Protein AF-A0A943QHB2-F1 (afdb_monomer)

Secondary structure (DSSP, 8-state):
-HHHHHHHHHHHHHHHHHHHHHHHHHHHHHTT---TTTHHHHHHHHHHHHHHHHHHHHHHHHHHHHHHHH--

Structure (mmCIF, N/CA/C/O backbone):
data_AF-A0A943QHB2-F1
#
_entry.id   AF-A0A943QHB2-F1
#
loop_
_atom_site.group_PDB
_atom_site.id
_atom_site.type_symbol
_atom_site.label_atom_id
_atom_site.label_alt_id
_atom_site.label_comp_id
_atom_site.label_asym_id
_atom_site.label_entity_id
_atom_site.label_seq_id
_atom_site.pdbx_PDB_ins_code
_atom_site.Cartn_x
_atom_site.Cartn_y
_atom_site.Cartn_z
_atom_site.occupancy
_atom_site.B_iso_or_equiv
_atom_site.auth_seq_id
_atom_site.auth_comp_id
_atom_site.auth_asym_id
_atom_site.auth_atom_id
_atom_site.pdbx_PDB_model_num
ATOM 1 N N . MET A 1 1 ? -10.996 6.023 20.950 1.00 57.91 1 MET A N 1
ATOM 2 C CA . MET A 1 1 ? -11.722 6.388 19.695 1.00 57.91 1 MET A CA 1
ATOM 3 C C . MET A 1 1 ? -11.019 7.345 18.709 1.00 57.91 1 MET A C 1
ATOM 5 O O . MET A 1 1 ? -10.721 6.897 17.608 1.00 57.91 1 MET A O 1
ATOM 9 N N . LYS A 1 2 ? -10.785 8.648 18.993 1.00 64.56 2 LYS A N 1
ATOM 10 C CA . LYS A 1 2 ? -10.405 9.634 17.935 1.00 64.56 2 LYS A CA 1
ATOM 11 C C . LYS A 1 2 ? -9.122 9.301 17.156 1.00 64.56 2 LYS A C 1
ATOM 13 O O . LYS A 1 2 ? -9.072 9.578 15.967 1.00 64.56 2 LYS A O 1
ATOM 18 N N . ASN A 1 3 ? -8.101 8.728 17.794 1.00 71.12 3 ASN A N 1
ATOM 19 C CA . ASN A 1 3 ? -6.826 8.447 17.120 1.00 71.12 3 ASN A CA 1
ATOM 20 C C . ASN A 1 3 ? -6.790 7.080 16.418 1.00 71.12 3 ASN A C 1
ATOM 22 O O . ASN A 1 3 ? -6.110 6.938 15.413 1.00 71.12 3 ASN A O 1
ATOM 26 N N . GLN A 1 4 ? -7.561 6.091 16.870 1.00 76.00 4 GLN A N 1
ATOM 27 C CA . GLN A 1 4 ? -7.576 4.765 16.231 1.00 76.00 4 GLN A CA 1
ATOM 28 C C . GLN A 1 4 ? -8.356 4.790 14.923 1.00 76.00 4 GLN A C 1
ATOM 30 O O . GLN A 1 4 ? -7.924 4.204 13.936 1.00 76.00 4 GLN A O 1
ATOM 35 N N . LEU A 1 5 ? -9.459 5.548 14.899 1.00 82.50 5 LEU A N 1
ATOM 36 C CA . LEU A 1 5 ? -10.208 5.801 13.675 1.00 82.50 5 LEU A CA 1
ATOM 37 C C . LEU A 1 5 ? -9.330 6.511 12.632 1.00 82.50 5 LEU A C 1
ATOM 39 O O . LEU A 1 5 ? -9.443 6.219 11.448 1.00 82.50 5 LEU A O 1
ATOM 43 N N . LYS A 1 6 ? -8.413 7.392 13.072 1.00 84.50 6 LYS A N 1
ATOM 44 C CA . LYS A 1 6 ? -7.428 8.025 12.181 1.00 84.50 6 LYS A CA 1
ATOM 45 C C . LYS A 1 6 ? -6.483 6.996 11.570 1.00 84.50 6 LYS A C 1
ATOM 47 O O . LYS A 1 6 ? -6.318 7.041 10.362 1.00 84.50 6 LYS A O 1
ATOM 52 N N . TYR A 1 7 ? -5.916 6.072 12.354 1.00 82.69 7 TYR A N 1
ATOM 53 C CA . TYR A 1 7 ? -5.033 5.022 11.818 1.00 82.69 7 TYR A CA 1
ATOM 54 C C . TYR A 1 7 ? -5.761 4.084 10.850 1.00 82.69 7 TYR A C 1
ATOM 56 O O . TYR A 1 7 ? -5.252 3.763 9.779 1.00 82.69 7 TYR A O 1
ATOM 64 N N . PHE A 1 8 ? -6.987 3.696 11.198 1.00 86.81 8 PHE A N 1
ATOM 65 C CA . PHE A 1 8 ? -7.843 2.891 10.333 1.00 86.81 8 PHE A CA 1
ATOM 66 C C . PHE A 1 8 ? -8.102 3.588 8.987 1.00 86.81 8 PHE A C 1
ATOM 68 O O . PHE A 1 8 ? -7.828 3.024 7.929 1.00 86.81 8 PHE A O 1
ATOM 75 N N . LEU A 1 9 ? -8.555 4.846 9.022 1.00 91.00 9 LEU A N 1
ATOM 76 C CA . LEU A 1 9 ? -8.819 5.638 7.818 1.00 91.00 9 LEU A CA 1
ATOM 77 C C . LEU A 1 9 ? -7.539 5.933 7.029 1.00 91.00 9 LEU A C 1
ATOM 79 O O . LEU A 1 9 ? -7.551 5.851 5.804 1.00 91.00 9 LEU A O 1
ATOM 83 N N . SER A 1 10 ? -6.424 6.227 7.703 1.00 92.38 10 SER A N 1
ATOM 84 C CA . SER A 1 10 ? -5.146 6.472 7.032 1.00 92.38 10 SER A CA 1
ATOM 85 C C . SER A 1 10 ? -4.646 5.235 6.295 1.00 92.38 10 SER A C 1
ATOM 87 O O . SER A 1 10 ? -4.124 5.371 5.196 1.00 92.38 10 SER A O 1
ATOM 89 N N . GLY A 1 11 ? -4.850 4.032 6.847 1.00 92.38 11 GLY A N 1
ATOM 90 C CA . GLY A 1 11 ? -4.513 2.782 6.163 1.00 92.38 11 GLY A CA 1
ATOM 91 C C . GLY A 1 11 ? -5.290 2.616 4.854 1.00 92.38 11 GLY A C 1
ATOM 92 O O . GLY A 1 11 ? -4.692 2.326 3.821 1.00 92.38 11 GLY A O 1
ATOM 93 N N . ILE A 1 12 ? -6.598 2.904 4.867 1.00 93.69 12 ILE A N 1
ATOM 94 C CA . ILE A 1 12 ? -7.443 2.881 3.659 1.00 93.69 12 ILE A CA 1
ATOM 95 C C . ILE A 1 12 ? -6.953 3.901 2.628 1.00 93.69 12 ILE A C 1
ATOM 97 O O . ILE A 1 12 ? -6.822 3.568 1.453 1.00 93.69 12 ILE A O 1
ATOM 101 N N . ILE A 1 13 ? -6.646 5.127 3.060 1.00 95.75 13 ILE A N 1
ATOM 102 C CA . ILE A 1 13 ? -6.127 6.173 2.170 1.00 95.75 13 ILE A CA 1
ATOM 103 C C . ILE A 1 13 ? -4.818 5.708 1.517 1.00 95.75 13 ILE A C 1
ATOM 105 O O . ILE A 1 13 ? -4.687 5.789 0.301 1.00 95.75 13 ILE A O 1
ATOM 109 N N . ILE A 1 14 ? -3.878 5.149 2.282 1.00 94.94 14 ILE A N 1
ATOM 110 C CA . ILE A 1 14 ? -2.609 4.641 1.735 1.00 94.94 14 ILE A CA 1
ATOM 111 C C . ILE A 1 14 ? -2.856 3.547 0.685 1.00 94.94 14 ILE A C 1
ATOM 113 O O . ILE A 1 14 ? -2.226 3.565 -0.371 1.00 94.94 14 ILE A O 1
ATOM 117 N N . ILE A 1 15 ? -3.793 2.627 0.934 1.00 96.12 15 ILE A N 1
ATOM 118 C CA . ILE A 1 15 ? -4.146 1.566 -0.021 1.00 96.12 15 ILE A CA 1
ATOM 119 C C . ILE A 1 15 ? -4.716 2.163 -1.314 1.00 96.12 15 ILE A C 1
ATOM 121 O O . ILE A 1 15 ? -4.264 1.795 -2.397 1.00 96.12 15 ILE A O 1
ATOM 125 N N . LEU A 1 16 ? -5.654 3.110 -1.224 1.00 96.00 16 LEU A N 1
ATOM 126 C CA . LEU A 1 16 ? -6.274 3.743 -2.397 1.00 96.00 16 LEU A CA 1
ATOM 127 C C . LEU A 1 16 ? -5.266 4.535 -3.238 1.00 96.00 16 LEU A C 1
ATOM 129 O O . LEU A 1 16 ? -5.334 4.522 -4.465 1.00 96.00 16 LEU A O 1
ATOM 133 N N . PHE A 1 17 ? -4.304 5.190 -2.587 1.00 96.81 17 PHE A N 1
ATOM 134 C CA . PHE A 1 17 ? -3.259 5.958 -3.262 1.00 96.81 17 PHE A CA 1
ATOM 135 C C . PHE A 1 17 ? -2.025 5.123 -3.643 1.00 96.81 17 PHE A C 1
ATOM 137 O O . PHE A 1 17 ? -1.102 5.652 -4.258 1.00 96.81 17 PHE A O 1
ATOM 144 N N . SER A 1 18 ? -1.996 3.820 -3.352 1.00 96.56 18 SER A N 1
ATOM 145 C CA . SER A 1 18 ? -0.835 2.963 -3.640 1.00 96.56 18 SER A CA 1
ATOM 146 C C . SER A 1 18 ? -0.458 2.934 -5.123 1.00 96.56 18 SER A C 1
ATOM 148 O O . SER A 1 18 ? 0.722 3.021 -5.458 1.00 96.56 18 SER A O 1
ATOM 150 N N . SER A 1 19 ? -1.450 2.889 -6.016 1.00 95.38 19 SER A N 1
ATOM 151 C CA . SER A 1 19 ? -1.238 2.917 -7.465 1.00 95.38 19 SER A CA 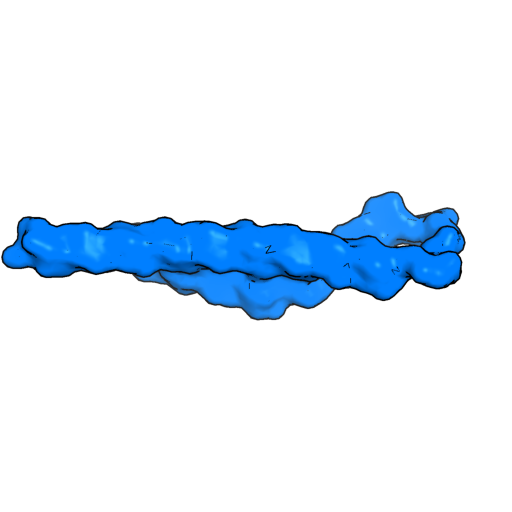1
ATOM 152 C C . SER A 1 19 ? -0.617 4.236 -7.952 1.00 95.38 19 SER A C 1
ATOM 154 O O . SER A 1 19 ? 0.484 4.184 -8.508 1.00 95.38 19 SER A O 1
ATOM 156 N N . PRO A 1 20 ? -1.221 5.422 -7.714 1.00 96.50 20 PRO A N 1
ATOM 157 C CA . PRO A 1 20 ? -0.617 6.685 -8.143 1.00 96.50 20 PRO A CA 1
ATOM 158 C C . PRO A 1 20 ? 0.750 6.944 -7.495 1.00 96.50 20 PRO A C 1
ATOM 160 O O . PRO A 1 20 ? 1.644 7.464 -8.161 1.00 96.50 20 PRO A O 1
ATOM 163 N N . ILE A 1 21 ? 0.958 6.527 -6.239 1.00 96.38 21 ILE A N 1
ATOM 164 C CA . ILE A 1 21 ? 2.274 6.600 -5.587 1.00 96.38 21 ILE A CA 1
ATOM 165 C C . ILE A 1 21 ? 3.286 5.693 -6.300 1.00 96.38 21 ILE A C 1
ATOM 167 O O . ILE A 1 21 ? 4.400 6.133 -6.565 1.00 96.38 21 ILE A O 1
ATOM 171 N N . GLY A 1 22 ? 2.916 4.463 -6.666 1.00 96.06 22 GLY A N 1
ATOM 172 C CA . GLY A 1 22 ? 3.802 3.543 -7.383 1.00 96.06 22 GLY A CA 1
ATOM 173 C C . GLY A 1 22 ? 4.263 4.090 -8.738 1.00 96.06 22 GLY A C 1
ATOM 174 O O . GLY A 1 22 ? 5.458 4.063 -9.039 1.00 96.06 22 GLY A O 1
ATOM 175 N N . TYR A 1 23 ? 3.344 4.669 -9.518 1.00 95.50 23 TYR A N 1
ATOM 176 C CA . TYR A 1 23 ? 3.689 5.350 -10.772 1.00 95.50 23 TYR A CA 1
ATOM 177 C C . TYR A 1 23 ? 4.619 6.545 -10.543 1.00 95.50 23 TYR A C 1
ATOM 179 O O . TYR A 1 23 ? 5.606 6.714 -11.262 1.00 95.50 23 TYR A O 1
ATOM 187 N N . PHE A 1 24 ? 4.334 7.355 -9.521 1.00 96.50 24 PHE A N 1
ATOM 188 C CA . PHE A 1 24 ? 5.182 8.484 -9.155 1.00 96.50 24 PHE A CA 1
ATOM 189 C C . PHE A 1 24 ? 6.597 8.035 -8.759 1.00 96.50 24 PHE A C 1
ATOM 191 O O . PHE A 1 24 ? 7.572 8.621 -9.222 1.00 96.50 24 PHE A O 1
ATOM 198 N N . MET A 1 25 ? 6.726 6.971 -7.959 1.00 95.12 25 MET A N 1
ATOM 199 C CA . MET A 1 25 ? 8.018 6.446 -7.506 1.00 95.12 25 MET A CA 1
ATOM 200 C C . MET A 1 25 ? 8.879 5.950 -8.668 1.00 95.12 25 MET A C 1
ATOM 202 O O . MET A 1 25 ? 10.066 6.272 -8.712 1.00 95.12 25 MET A O 1
ATOM 206 N N . ILE A 1 26 ? 8.301 5.226 -9.631 1.00 94.94 26 ILE A N 1
ATOM 207 C CA . ILE A 1 26 ? 9.054 4.804 -10.819 1.00 94.94 26 ILE A CA 1
ATOM 208 C C . ILE A 1 26 ? 9.507 5.996 -11.642 1.00 94.94 26 ILE A C 1
ATOM 210 O O . ILE A 1 26 ? 10.685 6.071 -11.985 1.00 94.94 26 ILE A O 1
ATOM 214 N N . ASN A 1 27 ? 8.613 6.940 -11.927 1.00 92.88 27 ASN A N 1
ATOM 215 C CA . ASN A 1 27 ? 8.984 8.107 -12.719 1.00 92.88 27 ASN A CA 1
ATOM 216 C C . ASN A 1 27 ? 10.047 8.957 -12.011 1.00 92.88 27 ASN A C 1
ATOM 218 O O . ASN A 1 27 ? 10.933 9.485 -12.673 1.00 92.88 27 ASN A O 1
ATOM 222 N N . ALA A 1 28 ? 10.008 9.063 -10.681 1.00 93.69 28 ALA A N 1
ATOM 223 C CA . ALA A 1 28 ? 11.000 9.810 -9.914 1.00 93.69 28 ALA A CA 1
ATOM 224 C C . ALA A 1 28 ? 12.371 9.113 -9.880 1.00 93.69 28 ALA A C 1
ATOM 226 O O . ALA A 1 28 ? 13.396 9.759 -10.085 1.00 93.69 28 ALA A O 1
ATOM 227 N N . LEU A 1 29 ? 12.405 7.800 -9.632 1.00 94.12 29 LEU A N 1
ATOM 228 C CA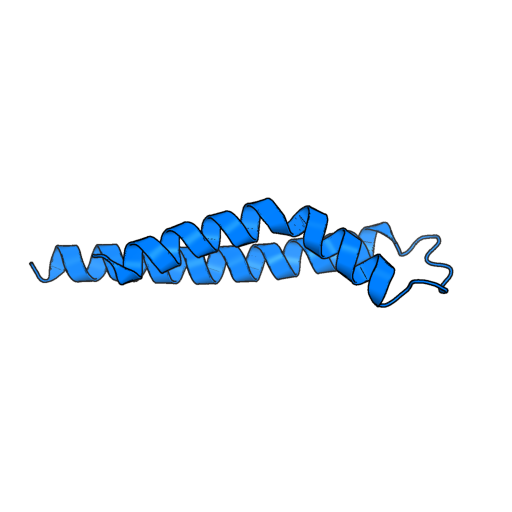 . LEU A 1 29 ? 13.653 7.047 -9.443 1.00 94.12 29 LEU A CA 1
ATOM 229 C C . LEU A 1 29 ? 14.294 6.592 -10.761 1.00 94.12 29 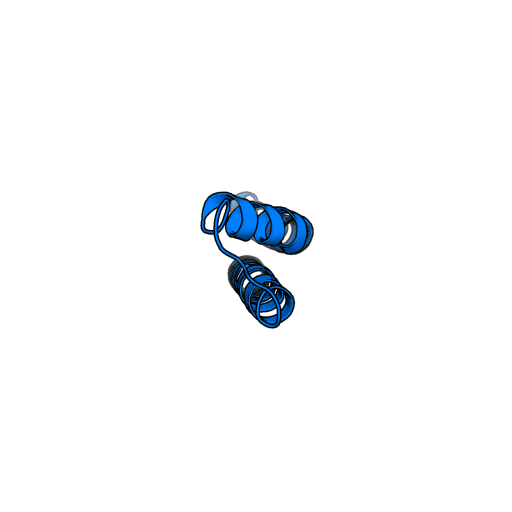LEU A C 1
ATOM 231 O O . LEU A 1 29 ? 15.512 6.433 -10.833 1.00 94.12 29 LEU A O 1
ATOM 235 N N . TYR A 1 30 ? 13.492 6.396 -11.808 1.00 93.06 30 TYR A N 1
ATOM 236 C CA . TYR A 1 30 ? 13.915 5.811 -13.083 1.00 93.06 30 TYR A CA 1
ATOM 237 C C . TYR A 1 30 ? 13.624 6.707 -14.298 1.00 93.06 30 TYR A C 1
ATOM 239 O O . TYR A 1 30 ? 13.628 6.212 -15.421 1.00 93.06 30 TYR A O 1
ATOM 247 N N . SER A 1 31 ? 13.444 8.020 -14.099 1.00 85.25 31 SER A N 1
ATOM 248 C CA . SER A 1 31 ? 13.057 9.017 -15.126 1.00 85.25 31 SER A CA 1
ATOM 249 C C . SER A 1 31 ? 13.832 8.952 -16.458 1.00 85.25 31 SER A C 1
ATOM 251 O O . SER A 1 31 ? 13.312 9.336 -17.497 1.00 85.25 31 SER A O 1
ATOM 253 N N . ASN A 1 32 ? 15.062 8.423 -16.456 1.00 85.06 32 ASN A N 1
ATOM 254 C CA . ASN A 1 32 ? 15.938 8.339 -17.634 1.00 85.06 32 ASN A CA 1
ATOM 255 C C . ASN A 1 32 ? 16.490 6.925 -17.893 1.00 85.06 32 ASN A C 1
ATOM 257 O O . ASN A 1 32 ? 17.531 6.761 -18.530 1.00 85.06 32 ASN A O 1
ATOM 261 N N . LYS A 1 33 ? 15.849 5.888 -17.347 1.00 88.06 33 LYS A N 1
ATOM 262 C CA . LYS A 1 33 ? 16.275 4.491 -17.503 1.00 88.06 33 LYS A CA 1
ATOM 263 C C . LYS A 1 33 ? 15.361 3.790 -18.504 1.00 88.06 33 LYS A C 1
ATOM 265 O O . LYS A 1 33 ? 14.142 3.879 -18.402 1.00 88.06 33 LYS A O 1
ATOM 270 N N . ASN A 1 34 ? 15.946 3.049 -19.445 1.00 88.69 34 ASN A N 1
ATOM 271 C CA . ASN A 1 34 ? 15.167 2.140 -20.279 1.00 88.69 34 ASN A CA 1
ATOM 272 C C . ASN A 1 34 ? 14.752 0.928 -19.435 1.00 88.69 34 ASN A C 1
ATOM 274 O O . ASN A 1 34 ? 15.588 0.096 -19.096 1.00 88.69 34 ASN A O 1
ATOM 278 N N . LEU A 1 35 ? 13.468 0.863 -19.085 1.00 88.50 35 LEU A N 1
ATOM 279 C CA . LEU A 1 35 ? 12.865 -0.199 -18.275 1.00 88.50 35 LEU A CA 1
ATOM 280 C C . LEU A 1 35 ? 12.125 -1.244 -19.127 1.00 88.50 35 LEU A C 1
ATOM 282 O O . LEU A 1 35 ? 11.242 -1.943 -18.624 1.00 88.50 35 LEU A O 1
ATOM 286 N N . SER A 1 36 ? 12.424 -1.334 -20.425 1.00 87.44 36 SER A N 1
ATOM 287 C CA . SER A 1 36 ? 11.792 -2.307 -21.319 1.00 87.44 36 SER A CA 1
ATOM 288 C C . SER A 1 36 ? 11.933 -3.729 -20.763 1.00 87.44 36 SER A C 1
ATOM 290 O O . SER A 1 36 ? 13.041 -4.226 -20.594 1.00 87.44 36 SER A O 1
ATOM 292 N N . GLY A 1 37 ? 10.803 -4.379 -20.480 1.00 89.19 37 GLY A N 1
ATOM 293 C CA . GLY A 1 37 ? 10.743 -5.729 -19.903 1.00 89.19 37 GLY A CA 1
ATOM 294 C C . GLY A 1 37 ? 10.713 -5.792 -18.369 1.00 89.19 37 GLY A C 1
ATOM 295 O O . GLY A 1 37 ? 10.234 -6.783 -17.829 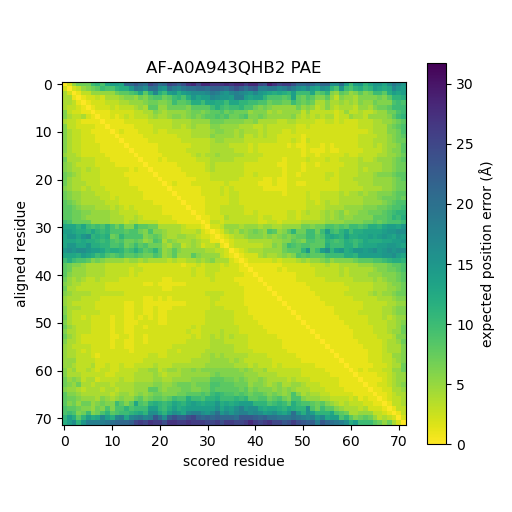1.00 89.19 37 GLY A O 1
ATOM 296 N N . GLU A 1 38 ? 11.128 -4.737 -17.661 1.00 92.38 38 GLU A N 1
ATOM 297 C CA . GLU A 1 38 ? 11.178 -4.702 -16.185 1.00 92.38 38 GLU A CA 1
ATOM 298 C C . GLU A 1 38 ? 10.176 -3.720 -15.558 1.00 92.38 38 GLU A C 1
ATOM 300 O O . GLU A 1 38 ? 9.861 -3.822 -14.370 1.00 92.38 38 GLU A O 1
ATOM 305 N N . TYR A 1 39 ? 9.644 -2.784 -16.354 1.00 92.94 39 TYR A N 1
ATOM 306 C CA . TYR A 1 39 ? 8.761 -1.709 -15.895 1.00 92.94 39 TYR A CA 1
ATOM 307 C C . TYR A 1 39 ? 7.568 -2.223 -15.083 1.00 92.94 39 TYR A C 1
ATOM 309 O O . TYR A 1 39 ? 7.300 -1.729 -13.991 1.00 92.94 39 TYR A O 1
ATOM 317 N N . THR A 1 40 ? 6.859 -3.229 -15.597 1.00 94.31 40 THR A N 1
ATOM 318 C CA . THR A 1 40 ? 5.658 -3.788 -14.958 1.00 94.31 40 THR A CA 1
ATOM 319 C C . THR A 1 40 ? 5.980 -4.465 -13.631 1.00 94.31 40 THR A C 1
ATOM 321 O O . THR A 1 40 ? 5.263 -4.269 -12.651 1.00 94.31 40 THR A O 1
ATOM 324 N N . THR A 1 41 ? 7.077 -5.221 -13.577 1.00 96.06 41 THR A N 1
ATOM 325 C CA . THR A 1 41 ? 7.545 -5.902 -12.366 1.00 96.06 41 THR A CA 1
ATOM 326 C C . THR A 1 41 ? 7.921 -4.898 -11.282 1.00 96.06 41 THR A C 1
ATOM 328 O O . THR A 1 41 ? 7.461 -5.023 -10.147 1.00 96.06 41 THR A O 1
ATOM 331 N N . LEU A 1 42 ? 8.696 -3.866 -11.628 1.00 95.69 42 LEU A N 1
ATOM 332 C CA . LEU A 1 42 ? 9.048 -2.798 -10.692 1.00 95.69 42 LEU A CA 1
ATOM 333 C C . LEU A 1 42 ? 7.804 -2.042 -10.226 1.00 95.6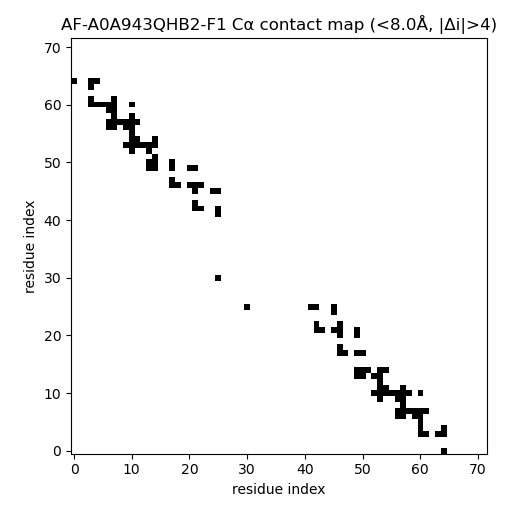9 42 LEU A C 1
ATOM 335 O O . LEU A 1 42 ? 7.669 -1.774 -9.033 1.00 95.69 42 LEU A O 1
ATOM 339 N N . LEU A 1 43 ? 6.879 -1.733 -11.140 1.00 95.81 43 LEU A N 1
ATOM 340 C CA . LEU A 1 43 ? 5.680 -0.957 -10.824 1.00 95.81 43 LEU A CA 1
ATOM 341 C C . LEU A 1 43 ? 4.823 -1.707 -9.816 1.00 95.81 43 LEU A C 1
ATOM 343 O O . LEU A 1 43 ? 4.465 -1.157 -8.776 1.00 95.81 43 LEU A O 1
ATOM 347 N N . ASN A 1 44 ? 4.562 -2.984 -10.089 1.00 96.62 44 ASN A N 1
ATOM 348 C CA . ASN A 1 44 ? 3.834 -3.845 -9.171 1.00 96.62 44 ASN A CA 1
ATOM 349 C C . ASN A 1 44 ? 4.576 -3.984 -7.839 1.00 96.62 44 ASN A C 1
ATOM 351 O O . ASN A 1 44 ? 3.939 -3.930 -6.791 1.00 96.62 44 ASN A O 1
ATOM 355 N N . GLY A 1 45 ? 5.908 -4.082 -7.854 1.00 96.69 45 GLY A N 1
ATOM 356 C CA . GLY A 1 45 ? 6.728 -4.084 -6.643 1.00 96.69 45 GLY A CA 1
ATOM 357 C C . GLY A 1 45 ? 6.496 -2.847 -5.768 1.00 96.69 45 GLY A C 1
ATOM 358 O O . GLY A 1 45 ? 6.217 -2.983 -4.573 1.00 96.69 45 GLY A O 1
ATOM 359 N N . PHE A 1 46 ? 6.534 -1.646 -6.352 1.00 96.69 46 PHE A N 1
ATOM 360 C CA . PHE A 1 46 ? 6.252 -0.402 -5.628 1.00 96.69 46 PHE A CA 1
ATOM 361 C C . PHE A 1 46 ? 4.806 -0.343 -5.123 1.00 96.69 46 PHE A C 1
ATOM 363 O O . PHE A 1 46 ? 4.588 -0.080 -3.939 1.00 96.69 46 PHE A O 1
ATOM 370 N N . ILE A 1 47 ? 3.824 -0.641 -5.979 1.00 97.75 47 ILE A N 1
ATOM 371 C CA . ILE A 1 47 ? 2.399 -0.610 -5.614 1.00 97.75 47 ILE A CA 1
ATOM 372 C C . ILE A 1 47 ? 2.119 -1.581 -4.463 1.00 97.75 47 ILE A C 1
ATOM 374 O O . ILE A 1 47 ? 1.530 -1.187 -3.456 1.00 97.75 47 ILE A O 1
ATOM 378 N N . HIS A 1 48 ? 2.577 -2.831 -4.560 1.00 97.81 48 HIS A N 1
ATOM 379 C CA . HIS A 1 48 ? 2.369 -3.835 -3.518 1.00 97.81 48 HIS A CA 1
ATOM 380 C C . HIS A 1 48 ? 3.087 -3.486 -2.216 1.00 97.81 48 HIS A C 1
ATOM 382 O O . HIS A 1 48 ? 2.537 -3.729 -1.141 1.00 97.81 48 HIS A O 1
ATOM 388 N N . SER A 1 49 ? 4.266 -2.868 -2.284 1.00 97.31 49 SER A N 1
ATOM 389 C CA . SER A 1 49 ? 4.971 -2.396 -1.089 1.00 97.31 49 SER A CA 1
ATOM 390 C C . SER A 1 49 ? 4.164 -1.318 -0.357 1.00 97.31 49 SER A C 1
ATOM 392 O O . SER A 1 49 ? 3.920 -1.438 0.844 1.00 97.31 49 SER A O 1
ATOM 394 N N . VAL A 1 50 ? 3.662 -0.308 -1.077 1.00 97.50 50 VAL A N 1
ATOM 395 C CA . VAL A 1 50 ? 2.820 0.754 -0.496 1.00 97.50 50 VAL A CA 1
ATOM 396 C C . VAL A 1 50 ? 1.493 0.191 0.017 1.00 97.50 50 VAL A C 1
ATOM 398 O O . VAL A 1 50 ? 1.050 0.539 1.112 1.00 97.50 50 VAL A O 1
ATOM 401 N N . MET A 1 51 ? 0.884 -0.737 -0.721 1.00 97.50 51 MET A N 1
ATOM 402 C CA . MET A 1 51 ? -0.333 -1.427 -0.297 1.00 97.50 51 MET A CA 1
ATOM 403 C C . MET A 1 51 ? -0.109 -2.218 0.999 1.00 97.50 51 MET A C 1
ATOM 405 O O . MET A 1 51 ? -0.940 -2.156 1.901 1.00 97.50 51 MET A O 1
ATOM 409 N N . THR A 1 52 ? 1.035 -2.894 1.135 1.00 97.75 52 THR A N 1
ATOM 410 C CA . THR A 1 52 ? 1.407 -3.635 2.351 1.00 97.75 52 THR A CA 1
ATOM 411 C C . THR A 1 52 ? 1.543 -2.700 3.550 1.00 97.75 52 THR A C 1
ATOM 413 O O . THR A 1 52 ? 1.004 -2.992 4.617 1.00 97.75 52 THR A O 1
ATOM 416 N 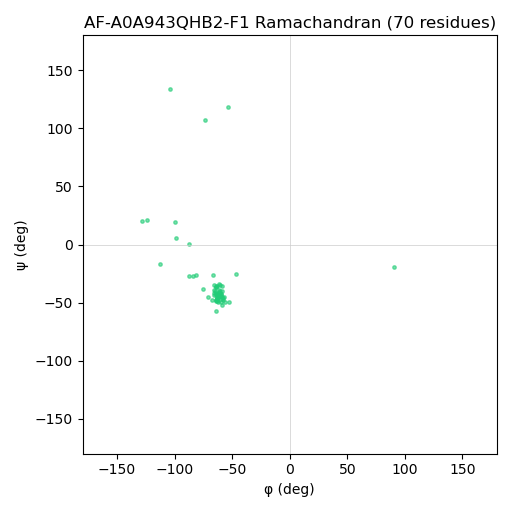N . ILE A 1 53 ? 2.181 -1.537 3.377 1.00 96.69 53 ILE A N 1
ATOM 417 C CA . ILE A 1 53 ? 2.247 -0.500 4.420 1.00 96.69 53 ILE A CA 1
ATOM 418 C C . ILE A 1 53 ? 0.834 -0.071 4.834 1.00 96.69 53 ILE A C 1
ATOM 420 O O . ILE A 1 53 ? 0.526 -0.012 6.025 1.00 96.69 53 I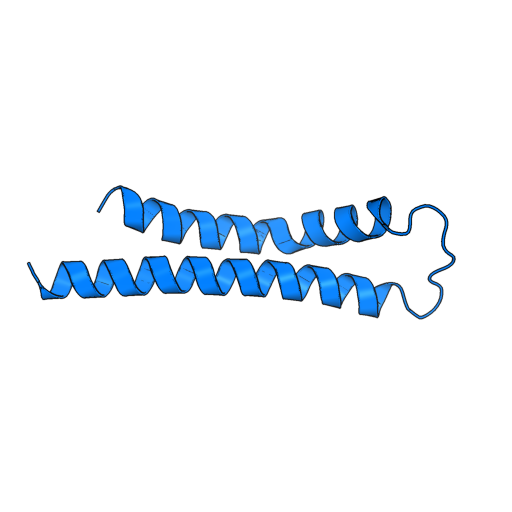LE A O 1
ATOM 424 N N . GLY A 1 54 ? -0.048 0.174 3.863 1.00 96.12 54 GLY A N 1
ATOM 425 C CA . GLY A 1 54 ? -1.440 0.529 4.124 1.00 96.12 54 GLY A CA 1
ATOM 426 C C . GLY A 1 54 ? -2.200 -0.550 4.902 1.00 96.12 54 GLY A C 1
ATOM 427 O O . GLY A 1 54 ? -2.889 -0.228 5.870 1.00 96.12 54 GLY A O 1
ATOM 428 N N . ILE A 1 55 ? -2.015 -1.827 4.551 1.00 96.69 55 ILE A N 1
ATOM 429 C CA . ILE A 1 55 ? -2.607 -2.978 5.255 1.00 96.69 55 ILE A CA 1
ATOM 430 C C . ILE A 1 55 ? -2.100 -3.063 6.700 1.00 96.69 55 ILE A C 1
ATOM 432 O O . ILE A 1 55 ? -2.896 -3.277 7.615 1.00 96.69 55 ILE A O 1
ATOM 436 N N . LEU A 1 56 ? -0.801 -2.864 6.938 1.00 96.44 56 LEU A N 1
ATOM 437 C CA . LEU A 1 56 ? -0.233 -2.881 8.290 1.00 96.44 56 LEU A CA 1
ATOM 438 C C . LEU A 1 56 ? -0.823 -1.761 9.155 1.00 96.44 56 LEU A C 1
ATOM 440 O O . LEU A 1 56 ? -1.298 -2.018 10.262 1.00 96.44 56 LEU A O 1
ATOM 444 N N . VAL A 1 57 ? -0.870 -0.534 8.630 1.00 94.75 57 VAL A N 1
ATOM 445 C CA . VAL A 1 57 ? -1.455 0.625 9.325 1.00 94.75 57 VAL A CA 1
ATOM 446 C C . VAL A 1 57 ? -2.945 0.405 9.609 1.00 94.75 57 VAL A C 1
ATOM 448 O O . VAL A 1 57 ? -3.407 0.650 10.727 1.00 94.75 57 VAL A O 1
ATOM 451 N N . PHE A 1 58 ? -3.686 -0.119 8.631 1.00 93.56 58 PHE A N 1
ATOM 452 C CA . PHE A 1 58 ? -5.092 -0.491 8.781 1.00 93.56 58 PHE A CA 1
ATOM 453 C C . PHE A 1 58 ? -5.291 -1.517 9.903 1.00 93.56 58 PHE A C 1
ATOM 455 O O . PHE A 1 58 ? -6.135 -1.325 10.781 1.00 93.56 58 PHE A O 1
ATOM 462 N N . THR A 1 59 ? -4.477 -2.574 9.913 1.00 94.12 59 THR A N 1
ATOM 463 C CA . THR A 1 59 ? -4.565 -3.669 10.888 1.00 94.12 59 THR A CA 1
ATOM 464 C C . THR A 1 59 ? -4.269 -3.180 12.305 1.00 94.12 59 THR A C 1
ATOM 466 O O . THR A 1 59 ? -5.001 -3.522 13.231 1.00 94.12 59 THR A O 1
ATOM 469 N N . ILE A 1 60 ? -3.267 -2.311 12.484 1.00 92.25 6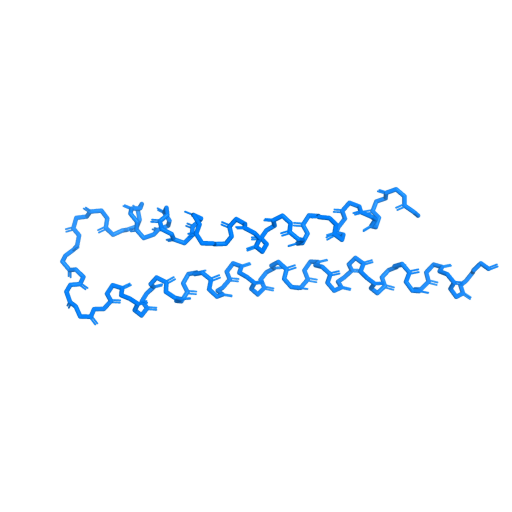0 ILE A N 1
ATOM 470 C CA . ILE A 1 60 ? -2.971 -1.671 13.777 1.00 92.25 60 ILE A CA 1
ATOM 471 C C . ILE A 1 60 ? -4.171 -0.846 14.263 1.00 92.25 60 ILE A C 1
ATOM 473 O O . ILE A 1 60 ? -4.558 -0.933 15.431 1.00 92.25 60 ILE A O 1
ATOM 477 N N . GLY A 1 61 ? -4.792 -0.064 13.374 1.00 89.25 61 GLY A N 1
ATOM 478 C CA . GLY A 1 61 ? -6.008 0.687 13.690 1.00 89.25 61 GLY A CA 1
ATOM 479 C C . GLY A 1 61 ? -7.150 -0.224 14.149 1.00 89.25 61 GLY A C 1
ATOM 480 O O . GLY A 1 61 ? -7.792 0.053 15.163 1.00 89.25 61 GLY A O 1
ATOM 481 N N . LEU A 1 62 ? -7.357 -1.337 13.445 1.00 89.94 62 LEU A N 1
ATOM 482 C CA . LEU A 1 62 ? -8.419 -2.307 13.712 1.00 89.94 62 LEU A CA 1
ATOM 483 C C . LEU A 1 62 ? -8.203 -3.040 15.047 1.00 89.94 62 LEU A C 1
ATOM 485 O O . LEU A 1 62 ? -9.110 -3.072 15.881 1.00 89.94 62 LEU A O 1
ATOM 489 N N . ILE A 1 63 ? -6.992 -3.546 15.300 1.00 90.75 63 ILE A N 1
ATOM 490 C CA . ILE A 1 63 ? -6.624 -4.199 16.568 1.00 90.75 63 ILE A CA 1
ATOM 491 C C . ILE A 1 63 ? -6.860 -3.251 17.746 1.00 90.75 63 ILE A C 1
ATOM 493 O O . ILE A 1 63 ? -7.477 -3.641 18.737 1.00 90.75 63 ILE A O 1
ATOM 497 N N . ASN A 1 64 ? -6.446 -1.987 17.627 1.00 87.69 64 ASN A N 1
ATOM 498 C CA . ASN A 1 64 ? -6.631 -1.019 18.704 1.00 87.69 64 ASN A CA 1
ATOM 499 C C . ASN A 1 64 ? -8.113 -0.736 19.007 1.00 87.69 64 ASN A C 1
ATOM 501 O O . ASN A 1 64 ? -8.463 -0.540 20.171 1.00 87.69 64 ASN A O 1
ATOM 505 N N . ILE A 1 65 ? -8.986 -0.727 17.991 1.00 86.19 65 ILE A N 1
ATOM 506 C CA . ILE A 1 65 ? -10.440 -0.584 18.181 1.00 86.19 65 ILE A CA 1
ATOM 507 C C . ILE A 1 65 ? -11.006 -1.797 18.930 1.00 86.19 65 ILE A C 1
ATOM 509 O O . ILE A 1 65 ? -11.808 -1.627 19.850 1.00 86.19 65 ILE A O 1
ATOM 513 N N . ILE A 1 66 ? -10.583 -3.012 18.565 1.00 86.75 66 ILE A N 1
ATOM 514 C CA . ILE A 1 66 ? -11.030 -4.250 19.220 1.00 86.75 66 ILE A CA 1
ATOM 515 C C . ILE A 1 66 ? -10.597 -4.274 20.692 1.00 86.75 66 ILE A C 1
ATOM 517 O O . ILE A 1 66 ? -11.414 -4.586 21.558 1.00 86.75 66 ILE A O 1
ATOM 521 N N . ILE A 1 67 ? -9.343 -3.919 20.987 1.00 86.31 67 ILE A N 1
ATOM 522 C CA . ILE A 1 67 ? -8.814 -3.889 22.359 1.00 86.31 67 ILE A CA 1
ATOM 523 C C . ILE A 1 67 ? -9.564 -2.858 23.212 1.00 86.31 67 ILE A C 1
ATOM 525 O O . ILE A 1 67 ? -9.998 -3.196 24.311 1.00 86.31 67 ILE A O 1
ATOM 529 N N . GLU A 1 68 ? -9.790 -1.633 22.716 1.00 81.44 68 GLU A N 1
ATOM 530 C CA . GLU A 1 68 ? -10.553 -0.622 23.471 1.00 81.44 68 GLU A CA 1
ATOM 531 C C . GLU A 1 68 ? -11.980 -1.099 23.763 1.00 81.44 68 GLU A C 1
ATOM 533 O O . GLU A 1 68 ? -12.469 -0.903 24.871 1.00 81.44 68 GLU A O 1
ATOM 538 N N . LYS A 1 69 ? -12.633 -1.769 22.806 1.00 78.56 69 LYS A N 1
ATOM 539 C CA . LYS A 1 69 ? -13.984 -2.310 22.999 1.00 78.56 69 LYS A CA 1
ATOM 540 C C . LYS A 1 69 ? -14.034 -3.443 24.031 1.00 78.56 69 LYS A C 1
ATOM 542 O O . LYS A 1 69 ? -15.081 -3.655 24.620 1.00 78.56 69 LYS A O 1
ATOM 547 N N . LYS A 1 70 ? -12.935 -4.176 24.238 1.00 78.94 70 LYS A N 1
ATOM 548 C CA . LYS A 1 70 ? -12.847 -5.264 25.226 1.00 78.94 70 LYS A CA 1
ATOM 549 C C . LYS A 1 70 ? -12.583 -4.760 26.652 1.00 78.94 70 LYS A C 1
ATOM 551 O O . LYS A 1 70 ? -12.915 -5.456 27.604 1.00 78.94 70 LYS A O 1
ATOM 556 N N . HIS A 1 71 ? -11.961 -3.589 26.793 1.00 66.38 71 HIS A N 1
ATOM 557 C CA . HIS A 1 71 ? -11.609 -2.979 28.084 1.00 66.38 71 HIS A CA 1
ATOM 558 C C . HIS A 1 71 ? -12.598 -1.897 28.561 1.00 66.38 71 HIS A C 1
ATOM 560 O O . HIS A 1 71 ? -12.342 -1.250 29.576 1.00 66.38 71 HIS A O 1
ATOM 566 N N . LYS A 1 72 ? -13.705 -1.700 27.841 1.00 52.44 72 LYS A N 1
ATOM 567 C CA . LYS A 1 72 ? -14.852 -0.864 28.220 1.00 52.44 72 LYS A CA 1
ATOM 568 C C . LYS A 1 72 ? -16.058 -1.745 28.493 1.00 52.44 72 LYS A C 1
ATOM 570 O O . LYS A 1 72 ? -16.834 -1.362 29.390 1.00 52.44 72 LYS A O 1
#

Mean predicted aligned error: 4.94 Å

Foldseek 3Di:
DVVLVVLQVVLVVLLVCLLVVLVVVCCVPPVPPDCVPNSVVSSVVSSVVSNVVSVVSNVSSVVVVVVVVVVD

Sequence (72 aa):
MKNQLKYFLSGIIIILFSSPIGYFMINALYSNKNLSGEYTTLLNGFIHSVMTIGILVFTIGLINIIIEKKHK

pLDDT: mean 90.03, std 9.27, range [52.44, 97.81]

Solvent-accessible surface area (backbone atoms only — not comparable to 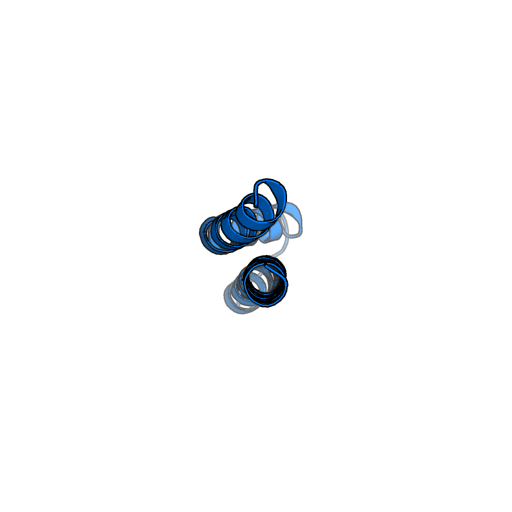full-atom values): 3768 Å² total; per-residue (Å²): 110,82,66,37,55,46,35,29,51,49,9,52,50,38,40,72,44,11,57,67,49,16,55,49,51,48,50,70,78,42,70,88,57,91,45,86,94,45,48,68,60,52,38,51,50,44,20,52,52,40,31,49,53,11,51,52,40,23,48,55,15,50,52,50,50,53,52,53,64,72,79,107

Nearest PDB structures (foldseek):
  6grj-assembly1_B  TM=6.006E-01  e=9.410E+00  Aeromonas hydrophila

Radius of gyration: 16.37 Å; Cα contacts (8 Å, |Δi|>4): 62; chains: 1; bounding box: 31×16×50 Å